Protein AF-A0A4P8EJ09-F1 (afdb_monomer_lite)

Foldseek 3Di:
DDDDDDDDPPVVVVVVVVVVVVVVVVVVVVVPPPDDDDDDDDDDDDQDPVNVVVVVVLVCVPVVVVVVVVVLVVCCVVPVVVNVVVVVVVVPDDPVVVVVVCVVVCVVVVVSVVVVVVVPPDDDPDPPPPPDDDDDPDDDD

Radius of gyration: 28.24 Å; chains: 1; bounding box: 53×44×102 Å

Sequence (141 aa):
MALMPNLFSGAAAASILGQAARGVSEMLNSSGRQSGGPQMAYADPGFGWFDRMVNGLNRLPRPFLAFGTLGLFVYAMVEPESFGKRMVGLNLVPDPLWWLLGAVVGFYFGAREAYYFRRARPVGAPPQDMAAPPQDFQDKG

Secondary structure (DSSP, 8-state):
-PPP-----SHHHHHHHHHHHHHHHHHHHHTTS---------------HHHHHHHHHHTTHHHHHHHHHHHHHHHHHH-HHHHHHHHHHHHTS-HHHHHHHHHHHHHHHHHHHHHHHTT-----PPPGGGS----------

InterPro domains:
  IPR021497 Holin of 3TMs, for gene-transfer release [PF11351] (55-113)

Organism: NCBI:txid2500533

Structure (mmCIF, N/CA/C/O backbone):
data_AF-A0A4P8EJ09-F1
#
_entry.id   AF-A0A4P8EJ09-F1
#
loop_
_atom_site.group_PDB
_atom_site.id
_atom_site.type_symbol
_atom_site.label_atom_id
_atom_site.label_alt_id
_atom_site.label_comp_id
_atom_site.label_asym_id
_atom_site.label_entity_id
_atom_site.label_seq_id
_atom_site.pdbx_PDB_ins_code
_atom_site.Cartn_x
_atom_site.Cartn_y
_atom_site.Cartn_z
_atom_site.occupancy
_atom_site.B_iso_or_equiv
_atom_site.auth_seq_id
_atom_site.auth_comp_id
_atom_site.auth_asym_id
_atom_site.auth_atom_id
_atom_site.pdbx_PDB_model_num
ATOM 1 N N . MET A 1 1 ? 34.406 16.296 33.348 1.00 40.09 1 MET A N 1
ATOM 2 C CA . MET A 1 1 ? 33.070 15.849 32.897 1.00 40.09 1 MET A CA 1
ATOM 3 C C . MET A 1 1 ? 32.826 16.473 31.530 1.00 40.09 1 MET A C 1
ATOM 5 O O . MET A 1 1 ? 32.432 17.627 31.453 1.00 40.09 1 MET A O 1
ATOM 9 N N . ALA A 1 2 ? 33.237 15.780 30.466 1.00 39.19 2 ALA A N 1
ATOM 10 C CA . ALA A 1 2 ? 33.195 16.296 29.100 1.00 39.19 2 ALA A CA 1
ATOM 11 C C . ALA A 1 2 ? 31.837 15.978 28.458 1.00 39.19 2 ALA A C 1
ATOM 13 O O . ALA A 1 2 ? 31.438 14.818 28.393 1.00 39.19 2 ALA A O 1
ATOM 14 N N . LEU A 1 3 ? 31.142 17.019 28.002 1.00 52.91 3 LEU A N 1
ATOM 15 C CA . LEU A 1 3 ? 29.999 16.938 27.097 1.00 52.91 3 LEU A CA 1
ATOM 16 C C . LEU A 1 3 ? 30.525 16.587 25.698 1.00 52.91 3 LEU A C 1
ATOM 18 O O . LEU A 1 3 ? 31.331 17.334 25.149 1.00 52.91 3 LEU A O 1
ATOM 22 N N . MET A 1 4 ? 30.091 15.463 25.127 1.00 51.31 4 MET A N 1
ATOM 23 C CA . MET A 1 4 ? 30.341 15.136 23.720 1.00 51.31 4 MET A CA 1
ATOM 24 C C . MET A 1 4 ? 29.231 15.731 22.841 1.00 51.31 4 MET A C 1
ATOM 26 O O . MET A 1 4 ? 28.072 15.352 23.014 1.00 51.31 4 MET A O 1
ATOM 30 N N . PRO A 1 5 ? 29.543 16.607 21.871 1.00 54.22 5 PRO A N 1
ATOM 31 C CA . PRO A 1 5 ? 28.627 16.944 20.796 1.00 54.22 5 PRO A CA 1
ATOM 32 C C . PRO A 1 5 ? 28.841 15.952 19.647 1.00 54.22 5 PRO A C 1
ATOM 34 O O . PRO A 1 5 ? 29.892 15.948 19.015 1.00 54.22 5 PRO A O 1
ATOM 37 N N . ASN A 1 6 ? 27.855 15.099 19.375 1.00 55.66 6 ASN A N 1
ATOM 38 C CA . ASN A 1 6 ? 27.841 14.275 18.164 1.00 55.66 6 ASN A CA 1
ATOM 39 C C . ASN A 1 6 ? 26.413 14.156 17.620 1.00 55.66 6 ASN A C 1
ATOM 41 O O . ASN A 1 6 ? 25.795 13.098 17.604 1.00 55.66 6 ASN A O 1
ATOM 45 N N . LEU A 1 7 ? 25.872 15.295 17.203 1.00 56.97 7 LEU A N 1
ATOM 46 C C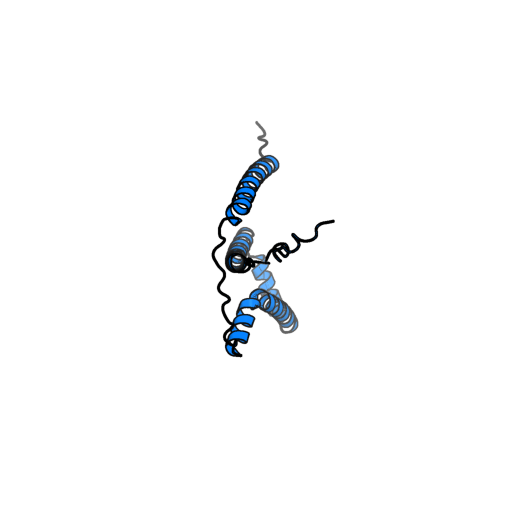A . LEU A 1 7 ? 24.640 15.423 16.433 1.00 56.97 7 LEU A CA 1
ATOM 47 C C . LEU A 1 7 ? 24.911 16.537 15.420 1.00 56.97 7 LEU A C 1
ATOM 49 O O . LEU A 1 7 ? 25.476 17.552 15.804 1.00 56.97 7 LEU A O 1
ATOM 53 N N . PHE A 1 8 ? 24.513 16.351 14.160 1.00 52.47 8 PHE A N 1
ATOM 54 C CA . PHE A 1 8 ? 24.791 17.213 12.992 1.00 52.47 8 PHE A CA 1
ATOM 55 C C . PHE A 1 8 ? 26.036 16.873 12.156 1.00 52.47 8 PHE A C 1
ATOM 57 O O . PHE A 1 8 ? 26.870 17.719 11.859 1.00 52.47 8 PHE A O 1
ATOM 64 N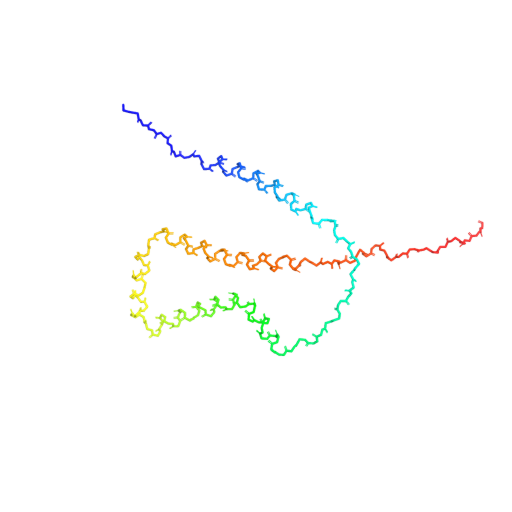 N . SER A 1 9 ? 26.076 15.649 11.626 1.00 56.50 9 SER A N 1
ATOM 65 C CA . SER A 1 9 ? 26.778 15.352 10.364 1.00 56.50 9 SER A CA 1
ATOM 66 C C . SER A 1 9 ? 25.816 14.737 9.332 1.00 56.50 9 SER A C 1
ATOM 68 O O . SER A 1 9 ? 26.099 13.736 8.689 1.00 56.50 9 SER A O 1
ATOM 70 N N . GLY A 1 10 ? 24.609 15.300 9.207 1.00 53.62 10 GLY A N 1
ATOM 71 C CA . GLY A 1 10 ? 23.635 14.895 8.179 1.00 53.62 10 GLY A CA 1
ATOM 72 C C . GLY A 1 10 ? 23.845 15.612 6.840 1.00 53.62 10 GLY A C 1
ATOM 73 O O . GLY A 1 10 ? 23.659 15.029 5.776 1.00 53.62 10 GLY A O 1
ATOM 74 N N . ALA A 1 11 ? 24.295 16.870 6.879 1.00 55.75 11 ALA A N 1
ATOM 75 C CA . ALA A 1 11 ? 24.429 17.708 5.686 1.00 55.75 11 ALA A CA 1
ATOM 76 C C . ALA A 1 11 ? 25.653 17.349 4.820 1.00 55.75 11 ALA A C 1
ATOM 78 O O . ALA A 1 11 ? 25.564 17.369 3.595 1.00 55.75 11 ALA A O 1
ATOM 79 N N . ALA A 1 12 ? 26.775 16.968 5.442 1.00 59.25 12 ALA A N 1
ATOM 80 C CA . ALA A 1 12 ? 27.982 16.550 4.724 1.00 59.25 12 ALA A CA 1
ATOM 81 C C . ALA A 1 12 ? 27.823 15.160 4.081 1.00 59.25 12 ALA A C 1
ATOM 83 O O . ALA A 1 12 ? 28.243 14.945 2.949 1.00 59.25 12 ALA A O 1
ATOM 84 N N . ALA A 1 13 ? 27.146 14.226 4.758 1.00 56.69 13 ALA A N 1
ATOM 85 C CA . ALA A 1 13 ? 26.838 12.914 4.190 1.00 56.69 13 ALA A CA 1
ATOM 86 C C . ALA A 1 13 ? 25.900 13.022 2.970 1.00 56.69 13 ALA A C 1
ATOM 88 O O . ALA A 1 13 ? 26.093 12.329 1.970 1.00 56.69 13 ALA A O 1
ATOM 89 N N . ALA A 1 14 ? 24.926 13.939 3.016 1.00 58.25 14 ALA A N 1
ATOM 90 C CA . ALA A 1 14 ? 24.003 14.192 1.912 1.00 58.25 14 ALA A CA 1
ATOM 91 C C . ALA A 1 14 ? 24.689 14.802 0.674 1.00 58.25 14 ALA A C 1
ATOM 93 O O . ALA A 1 14 ? 24.354 14.432 -0.453 1.00 58.25 14 ALA A O 1
ATOM 94 N N . SER A 1 15 ? 25.666 15.701 0.851 1.00 69.12 15 SER A N 1
ATOM 95 C CA . SER A 1 15 ? 26.386 16.308 -0.278 1.00 69.12 15 SER A CA 1
ATOM 96 C C . SER A 1 15 ? 27.352 15.331 -0.957 1.00 69.12 15 SER A C 1
ATOM 98 O O . SER A 1 15 ? 27.412 15.302 -2.188 1.00 69.12 15 SER A O 1
ATOM 100 N N . ILE A 1 16 ? 28.031 14.476 -0.182 1.00 71.00 16 ILE A N 1
ATOM 101 C CA . ILE A 1 16 ? 28.936 13.434 -0.698 1.00 71.00 16 ILE A CA 1
ATOM 102 C C . ILE A 1 16 ? 28.149 12.383 -1.496 1.00 71.00 16 ILE A C 1
ATOM 104 O O . ILE A 1 16 ? 28.543 12.007 -2.602 1.00 71.00 16 ILE A O 1
ATOM 108 N N . LEU A 1 17 ? 26.985 11.964 -0.989 1.00 68.06 17 LEU A N 1
ATOM 109 C CA . LEU A 1 17 ? 26.093 11.045 -1.699 1.00 68.06 17 LEU A CA 1
ATOM 110 C C . LEU A 1 17 ? 25.503 11.684 -2.970 1.00 68.06 17 LEU A C 1
ATOM 112 O O . LEU A 1 17 ? 25.405 11.030 -4.008 1.00 68.06 17 LEU A O 1
ATOM 116 N N . GLY A 1 18 ? 25.160 12.975 -2.916 1.00 73.06 18 GLY A N 1
ATOM 117 C CA . GLY A 1 18 ? 24.636 13.727 -4.058 1.00 73.06 18 GLY A CA 1
ATOM 118 C C . GLY A 1 18 ? 25.640 13.886 -5.205 1.00 73.06 18 GLY A C 1
ATOM 119 O O . GLY A 1 18 ? 25.252 13.808 -6.372 1.00 73.06 18 GLY A O 1
ATOM 120 N N . GLN A 1 19 ? 26.931 14.064 -4.903 1.00 76.88 19 GLN A N 1
ATOM 121 C CA . GLN A 1 19 ? 27.986 14.127 -5.923 1.00 76.88 19 GLN A CA 1
ATOM 122 C C . GLN A 1 19 ? 28.240 12.763 -6.573 1.00 76.88 19 GLN A C 1
ATOM 124 O O . GLN A 1 19 ? 28.334 12.683 -7.799 1.00 76.88 19 GLN A O 1
ATOM 129 N N . ALA A 1 20 ? 28.263 11.686 -5.783 1.00 74.31 20 ALA A N 1
ATOM 130 C CA . ALA A 1 20 ? 28.382 10.329 -6.313 1.00 74.31 20 ALA A CA 1
ATOM 131 C C . ALA A 1 20 ? 27.184 9.959 -7.212 1.00 74.31 20 ALA A C 1
ATOM 133 O O . ALA A 1 20 ? 27.362 9.394 -8.292 1.00 74.31 20 ALA A O 1
ATOM 134 N N . ALA A 1 21 ? 25.967 10.346 -6.815 1.00 72.62 21 ALA A N 1
ATOM 135 C CA . ALA A 1 21 ? 24.756 10.111 -7.597 1.00 72.62 21 ALA A CA 1
ATOM 136 C C . ALA A 1 21 ? 24.772 10.829 -8.961 1.00 72.62 21 ALA A C 1
ATOM 138 O O . ALA A 1 21 ? 24.320 10.250 -9.951 1.00 72.62 21 ALA A O 1
ATOM 139 N N . ARG A 1 22 ? 25.331 12.049 -9.050 1.00 76.38 22 ARG A N 1
ATOM 140 C CA . ARG A 1 22 ? 25.469 12.765 -10.333 1.00 76.38 22 ARG A CA 1
ATOM 141 C C . ARG A 1 22 ? 26.405 12.047 -11.300 1.00 76.38 22 ARG A C 1
ATOM 143 O O . ARG A 1 22 ? 26.014 11.837 -12.444 1.00 76.38 22 ARG A O 1
ATOM 150 N N . GLY A 1 23 ? 27.566 11.583 -10.838 1.00 76.75 23 GLY A N 1
ATOM 151 C CA . GLY A 1 23 ? 28.507 10.841 -11.689 1.00 76.75 23 GLY A CA 1
ATOM 152 C C . GLY A 1 23 ? 27.904 9.549 -12.256 1.00 76.75 23 GLY A C 1
ATOM 153 O O . GLY A 1 23 ? 28.047 9.253 -13.441 1.00 76.75 23 GLY A O 1
ATOM 154 N N . VAL A 1 24 ? 27.134 8.819 -11.443 1.00 74.31 24 VAL A N 1
ATOM 155 C CA . VAL A 1 24 ? 26.393 7.629 -11.899 1.00 74.31 24 VAL A CA 1
ATOM 156 C C . VAL A 1 24 ? 25.280 8.011 -12.884 1.00 74.31 24 VAL A C 1
ATOM 158 O O . VAL A 1 24 ? 25.093 7.332 -13.894 1.00 74.31 24 VAL A O 1
ATOM 161 N N . SER A 1 25 ? 24.572 9.121 -12.648 1.00 73.25 25 SER A N 1
ATOM 162 C CA . SER A 1 25 ? 23.525 9.608 -13.558 1.00 73.25 25 SER A CA 1
ATOM 163 C C . SER A 1 25 ? 24.069 10.028 -14.931 1.00 73.25 25 SER A C 1
ATOM 165 O O . SER A 1 25 ? 23.451 9.734 -15.954 1.00 73.2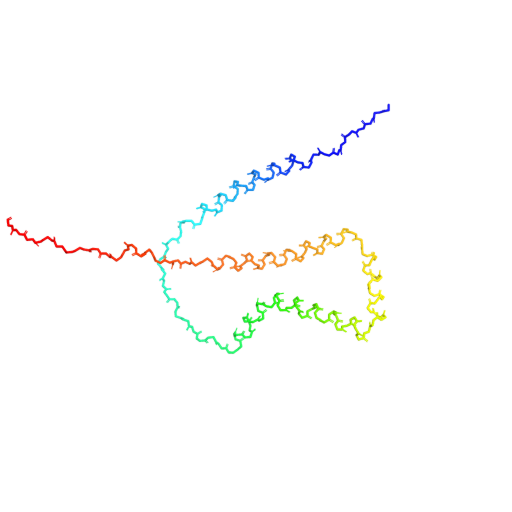5 25 SER A O 1
ATOM 167 N N . GLU A 1 26 ? 25.259 10.630 -14.972 1.00 74.25 26 GLU A N 1
ATOM 168 C CA . GLU A 1 26 ? 25.944 11.011 -16.209 1.00 74.25 26 GLU A CA 1
ATOM 169 C C . GLU A 1 26 ? 26.415 9.776 -16.987 1.00 74.25 26 GLU A C 1
ATOM 171 O O . GLU A 1 26 ? 26.267 9.722 -18.210 1.00 74.25 26 GLU A O 1
ATOM 176 N N . MET A 1 27 ? 26.884 8.739 -16.282 1.00 67.69 27 MET A N 1
ATOM 177 C CA . MET A 1 27 ? 27.294 7.464 -16.876 1.00 67.69 27 MET A CA 1
ATOM 178 C C . MET A 1 27 ? 26.111 6.670 -17.454 1.00 67.69 27 MET A C 1
ATOM 180 O O . MET A 1 27 ? 26.220 6.077 -18.529 1.00 67.69 27 MET A O 1
ATOM 184 N N . LEU A 1 28 ? 24.954 6.678 -16.783 1.00 71.44 28 LEU A N 1
ATOM 185 C CA . LEU A 1 28 ? 23.725 6.059 -17.299 1.00 71.44 28 LEU A CA 1
ATOM 186 C C . LEU A 1 28 ? 23.161 6.806 -18.515 1.00 71.44 28 LEU A C 1
ATOM 188 O O . LEU A 1 28 ? 22.639 6.174 -19.435 1.00 71.44 28 LEU A O 1
ATOM 192 N N . ASN A 1 29 ? 23.292 8.133 -18.548 1.00 69.62 29 ASN A N 1
ATOM 193 C CA . ASN A 1 29 ? 22.844 8.951 -19.674 1.00 69.62 29 ASN A CA 1
ATOM 194 C C . ASN A 1 29 ? 23.759 8.801 -20.906 1.00 69.62 29 ASN A C 1
ATOM 196 O O . ASN A 1 29 ? 23.280 8.759 -22.042 1.00 69.62 29 ASN A O 1
ATOM 200 N N . SER A 1 30 ? 25.072 8.660 -20.700 1.00 61.19 30 SER A N 1
ATOM 201 C CA . SER A 1 30 ? 26.039 8.443 -21.784 1.00 61.19 30 SER A CA 1
ATOM 202 C C . SER A 1 30 ? 25.972 7.026 -22.366 1.00 61.19 30 SER A C 1
ATOM 204 O O . SER A 1 30 ? 26.061 6.854 -23.583 1.00 61.19 30 SER A O 1
ATOM 206 N N . SER A 1 31 ? 25.699 6.017 -21.534 1.00 60.72 31 SER A N 1
ATOM 207 C CA . SER A 1 31 ? 25.623 4.604 -21.947 1.00 60.72 31 SER A CA 1
ATOM 208 C C . SER A 1 31 ? 24.425 4.276 -22.851 1.00 60.72 31 SER A C 1
ATOM 210 O O . SER A 1 31 ? 24.346 3.199 -23.434 1.00 60.72 31 SER A O 1
ATOM 212 N N . GLY A 1 32 ? 23.472 5.198 -22.998 1.00 57.03 32 GLY A N 1
ATOM 213 C CA . GLY A 1 32 ? 22.262 4.990 -23.784 1.00 57.03 32 GLY A CA 1
ATOM 214 C C . GLY A 1 32 ? 22.363 5.311 -25.279 1.00 57.03 32 GLY A C 1
ATOM 215 O O . GLY A 1 32 ? 21.320 5.277 -25.927 1.00 57.03 32 GLY A O 1
ATOM 216 N N . ARG A 1 33 ? 23.528 5.695 -25.819 1.00 55.78 33 ARG A N 1
ATOM 217 C CA . ARG A 1 33 ? 23.645 6.279 -27.176 1.00 55.78 33 ARG A CA 1
ATOM 218 C C . ARG A 1 33 ? 24.253 5.378 -28.264 1.00 55.78 33 ARG A C 1
ATOM 220 O O . ARG A 1 33 ? 24.358 5.836 -29.394 1.00 55.78 33 ARG A O 1
ATOM 227 N N . GLN A 1 34 ? 24.621 4.125 -27.979 1.00 57.75 34 GLN A N 1
ATOM 228 C CA . GLN A 1 34 ? 25.449 3.310 -28.895 1.00 57.75 34 GLN A CA 1
ATOM 229 C C . GLN A 1 34 ? 24.803 2.052 -29.508 1.00 57.75 34 GLN A C 1
ATOM 231 O O . GLN A 1 34 ? 25.508 1.205 -30.044 1.00 57.75 34 GLN A O 1
ATOM 236 N N . SER A 1 35 ? 23.478 1.915 -29.502 1.00 54.12 35 SER A N 1
ATOM 237 C CA . SER A 1 35 ? 22.797 0.725 -30.041 1.00 54.12 35 SER A CA 1
ATOM 238 C C . SER A 1 35 ? 21.812 1.073 -31.162 1.00 54.12 35 SER A C 1
ATOM 240 O O . SER A 1 35 ? 20.599 1.069 -30.975 1.00 54.12 35 SER A O 1
ATOM 242 N N . GLY A 1 36 ? 22.346 1.383 -32.347 1.00 52.91 36 GLY A N 1
ATOM 243 C CA . GLY A 1 36 ? 21.579 1.548 -33.587 1.00 52.91 36 GLY A CA 1
ATOM 244 C C . GLY A 1 36 ? 21.729 0.331 -34.502 1.00 52.91 36 GLY A C 1
ATOM 245 O O . GLY A 1 36 ? 22.578 0.335 -35.384 1.00 52.91 36 GLY A O 1
ATOM 246 N N . GLY A 1 37 ? 20.929 -0.713 -34.275 1.00 58.88 37 GLY A N 1
ATOM 247 C CA . GLY A 1 37 ? 20.752 -1.834 -35.208 1.00 58.88 37 GLY A CA 1
ATOM 248 C C . GLY A 1 37 ? 19.436 -1.699 -35.994 1.00 58.88 37 GLY A C 1
ATOM 249 O O . GLY A 1 37 ? 18.510 -1.053 -35.498 1.00 58.88 37 GLY A O 1
ATOM 250 N N . PRO A 1 38 ? 19.331 -2.270 -37.210 1.00 51.44 38 PRO A N 1
ATOM 251 C CA . PRO A 1 38 ? 18.174 -2.104 -38.089 1.00 51.44 38 PRO A CA 1
ATOM 252 C C . PRO A 1 38 ? 16.882 -2.634 -37.452 1.00 51.44 38 PRO A C 1
ATOM 254 O O . PRO A 1 38 ? 16.798 -3.782 -37.019 1.00 51.44 38 PRO A O 1
ATOM 257 N N . GLN A 1 39 ? 15.867 -1.773 -37.410 1.00 57.09 39 GLN A N 1
ATOM 258 C CA . GLN A 1 39 ? 14.560 -2.055 -36.826 1.00 57.09 39 GLN A CA 1
ATOM 259 C C . GLN A 1 39 ? 13.674 -2.752 -37.863 1.00 57.09 39 GLN A C 1
ATOM 261 O O . GLN A 1 39 ? 13.104 -2.104 -38.739 1.00 57.09 39 GLN A O 1
ATOM 266 N N . MET A 1 40 ? 13.563 -4.077 -37.781 1.00 54.34 40 MET A N 1
ATOM 267 C CA . MET A 1 40 ? 12.520 -4.811 -38.498 1.00 54.34 40 MET A CA 1
ATOM 268 C C . MET A 1 40 ? 11.190 -4.596 -37.772 1.00 54.34 40 MET A C 1
ATOM 270 O O . MET A 1 40 ? 11.053 -4.937 -36.598 1.00 54.34 40 MET A O 1
ATOM 274 N N . ALA A 1 41 ? 10.226 -3.998 -38.469 1.00 54.09 41 ALA A N 1
ATOM 275 C CA . ALA A 1 41 ? 8.875 -3.784 -37.973 1.00 54.09 41 ALA A CA 1
ATOM 276 C C . ALA A 1 41 ? 8.212 -5.136 -37.671 1.00 54.09 41 ALA A C 1
ATOM 278 O O . ALA A 1 41 ? 7.937 -5.923 -38.578 1.00 54.09 41 ALA A O 1
ATOM 279 N N . TYR A 1 42 ? 7.982 -5.416 -36.389 1.00 54.22 42 TYR A N 1
ATOM 280 C CA . TYR A 1 42 ? 7.242 -6.595 -35.956 1.00 54.22 42 TYR A CA 1
ATOM 281 C C . TYR A 1 42 ? 5.749 -6.315 -36.150 1.00 54.22 42 TYR A C 1
ATOM 283 O O . TYR A 1 42 ? 5.198 -5.410 -35.526 1.00 54.22 42 TYR A O 1
ATOM 291 N N . ALA A 1 43 ? 5.116 -7.049 -37.063 1.00 53.00 43 ALA A N 1
ATOM 292 C CA . ALA A 1 43 ? 3.678 -6.993 -37.279 1.00 53.00 43 ALA A CA 1
ATOM 293 C C . ALA A 1 43 ? 2.947 -7.520 -36.033 1.00 53.00 43 ALA A C 1
ATOM 295 O O . ALA A 1 43 ? 3.265 -8.598 -35.533 1.00 53.00 43 ALA A O 1
ATOM 296 N N . ASP A 1 44 ? 1.989 -6.742 -35.537 1.00 52.38 44 ASP A N 1
ATOM 297 C CA . ASP A 1 44 ? 1.208 -7.012 -34.328 1.00 52.38 44 ASP A CA 1
ATOM 298 C C . ASP A 1 44 ? 0.253 -8.213 -34.554 1.00 52.38 44 ASP A C 1
ATOM 300 O O . ASP A 1 44 ? -0.661 -8.111 -35.381 1.00 52.38 44 ASP A O 1
ATOM 304 N N . PRO A 1 45 ? 0.422 -9.369 -33.878 1.00 51.06 45 PRO A N 1
ATOM 305 C CA . PRO A 1 45 ? -0.553 -10.451 -33.921 1.00 51.06 45 PRO A CA 1
ATOM 306 C C . PRO A 1 45 ? -1.719 -10.102 -32.988 1.00 51.06 45 PRO A C 1
ATOM 308 O O . PRO A 1 45 ? -1.520 -9.816 -31.812 1.00 51.06 45 PRO A O 1
ATOM 311 N N . GLY A 1 46 ? -2.947 -10.111 -33.512 1.00 58.16 46 GLY A N 1
ATOM 312 C CA . GLY A 1 46 ? -4.152 -9.645 -32.816 1.00 58.16 46 GLY A CA 1
ATOM 313 C C . GLY A 1 46 ? -4.283 -10.113 -31.358 1.00 58.16 46 GLY A C 1
ATOM 314 O O . GLY A 1 46 ? -4.548 -11.282 -31.083 1.00 58.16 46 GLY A O 1
ATOM 315 N N . PHE A 1 47 ? -4.159 -9.166 -30.424 1.00 58.97 47 PHE A N 1
ATOM 316 C CA . PHE A 1 47 ? -4.333 -9.370 -28.984 1.00 58.97 47 PHE A CA 1
ATOM 317 C C . PHE A 1 47 ? -5.765 -9.854 -28.654 1.00 58.97 47 PHE A C 1
ATOM 319 O O . PHE A 1 47 ? -6.749 -9.114 -28.768 1.00 58.97 47 PHE A O 1
ATOM 326 N N . GLY A 1 48 ? -5.896 -11.109 -28.210 1.00 78.50 48 GLY A N 1
ATOM 327 C CA . GLY A 1 48 ? -7.163 -11.715 -27.778 1.00 78.50 48 GLY A CA 1
ATOM 328 C C . GLY A 1 48 ? -7.788 -11.049 -26.537 1.00 78.50 48 GLY A C 1
ATOM 329 O O . GLY A 1 48 ? -7.179 -10.224 -25.858 1.00 78.50 48 GLY A O 1
ATOM 330 N N . TRP A 1 49 ? -9.038 -11.397 -26.201 1.00 80.06 49 TRP A N 1
ATOM 331 C CA . TRP A 1 49 ? -9.722 -10.892 -24.990 1.00 80.06 49 TRP A CA 1
ATOM 332 C C . TRP A 1 49 ? -9.006 -11.309 -23.693 1.00 80.06 49 TRP A C 1
ATOM 334 O O . TRP A 1 49 ? -8.923 -10.524 -22.750 1.00 80.06 49 TRP A O 1
ATOM 344 N N . PHE A 1 50 ? -8.426 -12.512 -23.682 1.00 75.62 50 PHE A N 1
ATOM 345 C CA . PHE A 1 50 ? -7.606 -13.019 -22.585 1.00 75.62 50 PHE A CA 1
ATOM 346 C C . PHE A 1 50 ? -6.333 -12.187 -22.404 1.00 75.62 50 PHE A C 1
ATOM 348 O O . PHE A 1 50 ? -5.993 -11.801 -21.291 1.00 75.62 50 PHE A O 1
ATOM 355 N N . ASP A 1 51 ? -5.680 -11.819 -23.504 1.00 75.62 51 ASP A N 1
ATOM 356 C CA . ASP A 1 51 ? -4.462 -11.013 -23.477 1.00 75.62 51 ASP A CA 1
ATOM 357 C C . ASP A 1 51 ? -4.741 -9.574 -23.005 1.00 75.62 51 ASP A C 1
ATOM 359 O O . ASP A 1 51 ? -3.971 -8.978 -22.256 1.00 75.62 51 ASP A O 1
ATOM 363 N N . ARG A 1 52 ? -5.925 -9.033 -23.328 1.00 73.94 52 ARG A N 1
ATOM 364 C CA . ARG A 1 52 ? -6.419 -7.766 -22.759 1.00 73.94 52 ARG A CA 1
ATOM 365 C C . ARG A 1 52 ? -6.719 -7.863 -21.263 1.00 73.94 52 ARG A C 1
ATOM 367 O O . ARG A 1 52 ? -6.417 -6.919 -20.535 1.00 73.94 52 ARG A O 1
ATOM 374 N N . MET A 1 53 ? -7.251 -8.989 -20.790 1.00 77.88 53 MET A N 1
ATOM 375 C CA . MET A 1 53 ? -7.450 -9.240 -19.360 1.00 77.88 53 MET A CA 1
ATOM 376 C C . MET A 1 53 ? -6.110 -9.346 -18.623 1.00 77.88 53 MET A C 1
ATOM 378 O O . MET A 1 53 ? -5.945 -8.703 -17.593 1.00 77.88 53 MET A O 1
ATOM 382 N N . VAL A 1 54 ? -5.135 -10.081 -19.165 1.00 72.62 54 VAL A N 1
ATOM 383 C CA . VAL A 1 54 ? -3.781 -10.217 -18.600 1.00 72.62 54 VAL A CA 1
ATOM 384 C C . VAL A 1 54 ? -3.025 -8.884 -18.634 1.00 72.62 54 VAL A C 1
ATOM 386 O O . VAL A 1 54 ? -2.381 -8.519 -17.650 1.00 72.62 54 VAL A O 1
ATOM 389 N N . ASN A 1 55 ? -3.156 -8.095 -19.704 1.00 72.56 55 ASN A N 1
ATOM 390 C CA . ASN A 1 55 ? -2.620 -6.732 -19.759 1.00 72.56 55 ASN A CA 1
ATOM 391 C C . ASN A 1 55 ? -3.304 -5.791 -18.759 1.00 72.56 55 ASN A C 1
ATOM 393 O O . ASN A 1 55 ? -2.631 -4.965 -18.140 1.00 72.56 55 ASN A O 1
ATOM 397 N N . GLY A 1 56 ? -4.616 -5.930 -18.554 1.00 70.81 56 GLY A N 1
ATOM 398 C CA . GLY A 1 56 ? -5.348 -5.248 -17.488 1.00 70.81 56 GLY A CA 1
ATOM 399 C C . GLY A 1 56 ? -4.825 -5.651 -16.110 1.00 70.81 56 GLY A C 1
ATOM 400 O O . GLY A 1 56 ? -4.506 -4.775 -15.307 1.00 70.81 56 GLY A O 1
ATOM 401 N N . LEU A 1 57 ? -4.624 -6.959 -15.897 1.00 70.38 57 LEU A N 1
ATOM 402 C CA . LEU A 1 57 ? -4.066 -7.565 -14.687 1.00 70.38 57 LEU A CA 1
ATOM 403 C C . LEU A 1 57 ? -2.660 -7.017 -14.377 1.00 70.38 57 LEU A C 1
ATOM 405 O O . LEU A 1 57 ? -2.325 -6.678 -13.243 1.00 70.38 57 LEU A O 1
ATOM 409 N N . ASN A 1 58 ? -1.837 -6.844 -15.409 1.00 68.50 58 ASN A N 1
ATOM 410 C CA . ASN A 1 58 ? -0.493 -6.286 -15.289 1.00 68.50 58 ASN A CA 1
ATOM 411 C C . ASN A 1 58 ? -0.465 -4.779 -15.015 1.00 68.50 58 ASN A C 1
ATOM 413 O O . ASN A 1 58 ? 0.529 -4.284 -14.481 1.00 68.50 58 ASN A O 1
ATOM 417 N N . ARG A 1 59 ? -1.550 -4.058 -15.310 1.00 71.44 59 ARG A N 1
ATOM 418 C CA . ARG A 1 59 ? -1.744 -2.650 -14.932 1.00 71.44 59 ARG A CA 1
ATOM 419 C C . ARG A 1 59 ? -2.445 -2.487 -13.584 1.00 71.44 59 ARG A C 1
ATOM 421 O O . ARG A 1 59 ? -2.611 -1.353 -13.140 1.00 71.44 59 ARG A O 1
ATOM 428 N N . LEU A 1 60 ? -2.787 -3.590 -12.906 1.00 62.66 60 LEU A N 1
ATOM 429 C CA . LEU A 1 60 ? -3.491 -3.583 -11.624 1.00 62.66 60 LEU A CA 1
ATOM 430 C C . LEU A 1 60 ? -2.771 -2.989 -10.416 1.00 62.66 60 LEU A C 1
ATOM 432 O O . LEU A 1 60 ? -3.508 -2.727 -9.473 1.00 62.66 60 LEU A O 1
ATOM 436 N N . PRO A 1 61 ? -1.447 -2.722 -10.356 1.00 71.56 61 PRO A N 1
ATOM 437 C CA . PRO A 1 61 ? -0.891 -2.059 -9.174 1.00 71.56 61 PRO A CA 1
ATOM 438 C C . PRO A 1 61 ? -1.696 -0.821 -8.763 1.00 71.56 61 PRO A C 1
ATOM 440 O O . PRO A 1 61 ? -1.998 -0.631 -7.591 1.00 71.56 61 PRO A O 1
ATOM 443 N N . ARG A 1 62 ? -2.157 -0.041 -9.746 1.00 69.12 62 ARG A N 1
ATOM 444 C CA . ARG A 1 62 ? -3.023 1.122 -9.521 1.00 69.12 62 ARG A CA 1
ATOM 445 C C . ARG A 1 62 ? -4.468 0.739 -9.131 1.00 69.12 62 ARG A C 1
ATOM 447 O O . ARG A 1 62 ? -4.911 1.166 -8.068 1.00 69.12 62 ARG A O 1
ATOM 454 N N . PRO A 1 63 ? -5.204 -0.066 -9.921 1.00 77.69 63 PRO A N 1
ATOM 455 C CA . PRO A 1 63 ? -6.529 -0.575 -9.564 1.00 77.69 63 PRO A CA 1
ATOM 456 C C . PRO A 1 63 ? -6.612 -1.264 -8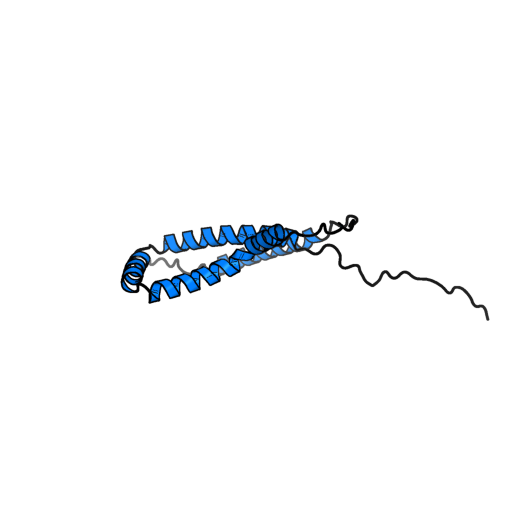.199 1.00 77.69 63 PRO A C 1
ATOM 458 O O . PRO A 1 63 ? -7.553 -1.022 -7.459 1.00 77.69 63 PRO A O 1
ATOM 461 N N . PHE A 1 64 ? -5.643 -2.104 -7.842 1.00 82.50 64 PHE A N 1
ATOM 462 C CA . PHE A 1 64 ? -5.668 -2.897 -6.614 1.00 82.50 64 PHE A CA 1
ATOM 463 C C . PHE A 1 64 ? -5.537 -2.016 -5.371 1.00 82.50 64 PHE A C 1
ATOM 465 O O . PHE A 1 64 ? -6.218 -2.257 -4.380 1.00 82.50 64 PHE A O 1
ATOM 472 N N . LEU A 1 65 ? -4.731 -0.951 -5.441 1.00 83.56 65 LEU A N 1
ATOM 473 C CA . LEU A 1 65 ? -4.680 0.056 -4.382 1.00 83.56 65 LEU A CA 1
ATOM 474 C C . LEU A 1 65 ? -6.018 0.787 -4.240 1.00 83.56 65 LEU A C 1
ATOM 476 O O . LEU A 1 65 ? -6.494 0.952 -3.123 1.00 83.56 65 LEU A O 1
ATOM 480 N N . ALA A 1 66 ? -6.647 1.171 -5.355 1.00 85.56 66 ALA A N 1
ATOM 481 C CA . ALA A 1 66 ? -7.941 1.855 -5.336 1.00 85.56 66 ALA A CA 1
ATOM 482 C C . ALA A 1 66 ? -9.077 0.965 -4.795 1.00 85.56 66 ALA A C 1
ATOM 484 O O . ALA A 1 66 ? -9.884 1.412 -3.984 1.00 85.56 66 ALA A O 1
ATOM 485 N N . PHE A 1 67 ? -9.138 -0.306 -5.198 1.00 89.56 67 PHE A N 1
ATOM 486 C CA . PHE A 1 67 ? -10.113 -1.253 -4.651 1.00 89.56 67 PHE A CA 1
ATOM 487 C C . PHE A 1 67 ? -9.803 -1.627 -3.200 1.00 89.56 67 PHE A C 1
ATOM 489 O O . PHE A 1 67 ? -10.726 -1.785 -2.407 1.00 89.56 67 PHE A O 1
ATOM 496 N N . GLY A 1 68 ? -8.524 -1.725 -2.831 1.00 89.12 68 GLY A N 1
ATOM 497 C CA . GLY A 1 68 ? -8.097 -1.981 -1.459 1.00 89.12 68 GLY A CA 1
ATOM 498 C C . GLY A 1 68 ? -8.509 -0.863 -0.505 1.00 89.12 68 GLY A C 1
ATOM 499 O O . GLY A 1 68 ? -9.027 -1.146 0.573 1.00 89.12 68 GLY A O 1
ATOM 500 N N . THR A 1 69 ? -8.357 0.404 -0.907 1.00 91.00 69 THR A N 1
ATOM 501 C CA . THR A 1 69 ? -8.809 1.543 -0.096 1.00 91.00 69 THR A CA 1
ATOM 502 C C . THR A 1 69 ? -10.329 1.587 0.006 1.00 91.00 69 THR A C 1
ATOM 504 O O . THR A 1 69 ? -10.847 1.654 1.117 1.00 91.00 69 THR A O 1
ATOM 507 N N . LEU A 1 70 ? -11.056 1.471 -1.111 1.00 92.31 70 LEU A N 1
ATOM 508 C CA . LEU A 1 70 ? -12.524 1.392 -1.105 1.00 92.31 70 LEU A CA 1
ATOM 509 C C . LEU A 1 70 ? -13.037 0.252 -0.214 1.00 92.31 70 LEU A C 1
ATOM 511 O O . LEU A 1 70 ? -13.928 0.468 0.603 1.00 92.31 70 LEU A O 1
ATOM 515 N N . GLY A 1 71 ? -12.446 -0.939 -0.325 1.00 94.00 71 GLY A N 1
ATOM 516 C CA . GLY A 1 71 ? -12.787 -2.094 0.502 1.00 94.00 71 GLY A CA 1
ATOM 517 C C . GLY A 1 71 ? -12.527 -1.852 1.988 1.00 94.00 71 GLY A C 1
ATOM 518 O O . GLY A 1 71 ? -13.366 -2.209 2.810 1.00 94.00 71 GLY A O 1
ATOM 519 N N . LEU A 1 72 ? -11.420 -1.186 2.339 1.00 92.50 72 LEU A N 1
ATOM 520 C CA . LEU A 1 72 ? -11.124 -0.804 3.722 1.00 92.50 72 LEU A CA 1
ATOM 521 C C . LEU A 1 72 ? -12.187 0.155 4.285 1.00 92.50 72 LEU A C 1
ATOM 523 O O . LEU A 1 72 ? -12.628 -0.022 5.418 1.00 92.50 72 LEU A O 1
ATOM 527 N N . PHE A 1 73 ? -12.629 1.137 3.492 1.00 93.06 73 PHE A N 1
ATOM 528 C CA . PHE A 1 73 ? -13.678 2.082 3.894 1.00 93.06 73 PHE A CA 1
ATOM 529 C C . PHE A 1 73 ? -15.039 1.406 4.064 1.00 93.06 73 PHE A C 1
ATOM 531 O O . PHE A 1 73 ? -15.714 1.633 5.066 1.00 93.06 73 PHE A O 1
ATOM 538 N N . VAL A 1 74 ? -15.429 0.547 3.120 1.00 96.44 74 VAL A N 1
ATOM 539 C CA . VAL A 1 74 ? -16.664 -0.241 3.231 1.00 96.44 74 VAL A CA 1
ATOM 540 C C . VAL A 1 74 ? -16.608 -1.135 4.465 1.00 96.44 74 VAL A C 1
ATOM 542 O O . VAL A 1 74 ? -17.556 -1.171 5.242 1.00 96.44 74 VAL A O 1
ATOM 545 N N . TYR A 1 75 ? -15.483 -1.809 4.690 1.00 95.19 75 TYR A N 1
ATOM 546 C CA . TYR A 1 75 ? -15.287 -2.662 5.852 1.00 95.19 75 TYR A CA 1
ATOM 547 C C . TYR A 1 75 ? -15.412 -1.888 7.175 1.00 95.19 75 TYR A C 1
ATOM 549 O O . TYR A 1 75 ? -16.119 -2.329 8.081 1.00 95.19 75 TYR A O 1
ATOM 557 N N . ALA A 1 76 ? -14.811 -0.699 7.257 1.00 92.31 76 ALA A N 1
ATOM 558 C CA . ALA A 1 76 ? -14.935 0.180 8.416 1.00 92.31 76 ALA A CA 1
ATOM 559 C C . ALA A 1 76 ? -16.383 0.646 8.674 1.00 92.31 76 ALA A C 1
ATOM 561 O O . ALA A 1 76 ? -16.755 0.843 9.828 1.00 92.31 76 ALA A O 1
ATOM 562 N N . MET A 1 77 ? -17.203 0.808 7.627 1.00 96.06 77 MET A N 1
ATOM 563 C CA . MET A 1 77 ? -18.618 1.181 7.759 1.00 96.06 77 MET A CA 1
ATOM 564 C C . MET A 1 77 ? -19.530 0.004 8.116 1.00 96.06 77 MET A C 1
ATOM 566 O O . MET A 1 77 ? -20.474 0.180 8.881 1.00 96.06 77 MET A O 1
ATOM 570 N N . VAL A 1 78 ? -19.274 -1.182 7.558 1.00 96.81 78 VAL A N 1
ATOM 571 C CA . VAL A 1 78 ? -20.103 -2.374 7.790 1.00 96.81 78 VAL A CA 1
ATOM 572 C C . VAL A 1 78 ? -19.865 -2.951 9.186 1.00 96.81 78 VAL A C 1
ATOM 574 O O . VAL A 1 78 ? -20.821 -3.358 9.841 1.00 96.81 78 VAL A O 1
ATOM 577 N N . GLU A 1 79 ? -18.614 -2.975 9.661 1.00 94.81 79 GLU A N 1
ATOM 578 C CA . GLU A 1 79 ? -18.264 -3.571 10.955 1.00 94.81 79 GLU A CA 1
ATOM 579 C C . GLU A 1 79 ? -17.252 -2.706 11.744 1.00 94.81 79 GLU A C 1
ATOM 581 O O . GLU A 1 79 ? -16.070 -3.047 11.880 1.00 94.81 79 GLU A O 1
ATOM 586 N N . PRO A 1 80 ? -17.699 -1.569 12.307 1.00 90.44 80 PRO A N 1
ATOM 587 C CA . PRO A 1 80 ? -16.805 -0.585 12.919 1.00 90.44 80 PRO A CA 1
ATOM 588 C C . PRO A 1 80 ? -16.086 -1.105 14.172 1.00 90.44 80 PRO A C 1
ATOM 590 O O . PRO A 1 80 ? -14.933 -0.748 14.423 1.00 90.44 80 PRO A O 1
ATOM 593 N N . GLU A 1 81 ? -16.726 -1.975 14.960 1.00 95.19 81 GLU A N 1
ATOM 594 C CA . GLU A 1 81 ? -16.140 -2.495 16.201 1.00 95.19 81 GLU A CA 1
ATOM 595 C C . GLU A 1 81 ? -14.934 -3.409 15.927 1.00 95.19 81 GLU A C 1
ATOM 597 O O . GLU A 1 81 ? -13.894 -3.311 16.586 1.00 95.19 81 GLU A O 1
ATOM 602 N N . SER A 1 82 ? -15.037 -4.285 14.924 1.00 91.69 82 SER A N 1
ATOM 603 C CA . SER A 1 82 ? -13.954 -5.203 14.574 1.00 91.69 82 SER A CA 1
ATOM 604 C C . SER A 1 82 ? -12.816 -4.483 13.836 1.00 91.69 82 SER A C 1
ATOM 606 O O . SER A 1 82 ? -11.644 -4.843 14.009 1.00 91.69 82 SER A O 1
ATOM 608 N N . PHE A 1 83 ? -13.125 -3.422 13.085 1.00 93.19 83 PHE A N 1
ATOM 609 C CA . PHE A 1 83 ? -12.127 -2.516 12.519 1.00 93.19 83 PHE A CA 1
ATOM 610 C C . PHE A 1 83 ? -11.345 -1.774 13.617 1.00 93.19 83 PHE A C 1
ATOM 612 O O . PHE A 1 83 ? -10.113 -1.784 13.609 1.00 93.19 83 PHE A O 1
ATOM 619 N N . GLY A 1 84 ? -12.031 -1.219 14.622 1.00 93.06 84 GLY A N 1
ATOM 620 C CA . GLY A 1 84 ? -11.401 -0.524 15.752 1.00 93.06 84 GLY A CA 1
ATOM 621 C C . GLY A 1 84 ? -10.419 -1.404 16.532 1.00 93.06 84 GLY A C 1
ATOM 622 O O . GLY A 1 84 ? -9.297 -0.984 16.816 1.00 93.06 84 GLY A O 1
ATOM 623 N N . LYS A 1 85 ? -10.778 -2.668 16.793 1.00 95.12 85 LYS A N 1
ATOM 624 C CA . LYS A 1 85 ? -9.876 -3.643 17.442 1.00 95.12 85 LYS A CA 1
ATOM 625 C C . LYS A 1 85 ? -8.585 -3.872 16.641 1.00 95.12 85 LYS A C 1
ATOM 627 O O . LYS A 1 85 ? -7.511 -3.989 17.227 1.00 95.12 85 LYS A O 1
ATOM 632 N N . ARG A 1 86 ? -8.659 -3.883 15.305 1.00 92.75 86 ARG A N 1
ATOM 633 C CA . ARG A 1 86 ? -7.478 -4.011 14.430 1.00 92.75 86 ARG A CA 1
ATOM 634 C C . ARG A 1 86 ? -6.614 -2.749 14.433 1.00 92.75 86 ARG A C 1
ATOM 636 O O . ARG A 1 86 ? -5.394 -2.870 14.403 1.00 92.75 86 ARG A O 1
ATOM 643 N N . MET A 1 87 ? -7.213 -1.563 14.555 1.00 92.50 87 MET A N 1
ATOM 644 C CA . MET A 1 87 ? -6.468 -0.303 14.703 1.00 92.50 87 MET A CA 1
ATOM 645 C C . MET A 1 87 ? -5.657 -0.254 16.005 1.00 92.50 87 MET A C 1
ATOM 647 O O . MET A 1 87 ? -4.522 0.216 15.996 1.00 92.50 87 MET A O 1
ATOM 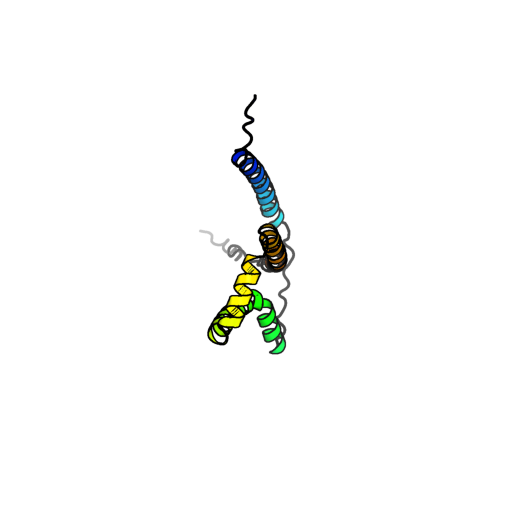651 N N . VAL A 1 88 ? -6.184 -0.809 17.104 1.00 94.25 88 VAL A N 1
ATOM 652 C CA . VAL A 1 88 ? -5.416 -0.976 18.354 1.00 94.25 88 VAL A CA 1
ATOM 653 C C . VAL A 1 88 ? -4.222 -1.906 18.137 1.00 94.25 88 VAL A C 1
ATOM 655 O O . VAL A 1 88 ? -3.119 -1.596 18.574 1.00 94.25 88 VAL A O 1
ATOM 658 N N . GLY A 1 89 ? -4.414 -3.011 17.411 1.00 89.25 89 GLY A N 1
ATOM 659 C CA . GLY A 1 89 ? -3.323 -3.916 17.038 1.00 89.25 89 GLY A CA 1
ATOM 660 C C . GLY A 1 89 ? -2.248 -3.245 16.176 1.00 89.25 89 GLY A C 1
ATOM 661 O O . GLY A 1 89 ? -1.062 -3.447 16.420 1.00 89.25 89 GLY A O 1
ATOM 662 N N . LEU A 1 90 ? -2.640 -2.399 15.216 1.00 90.44 90 LEU A N 1
ATOM 663 C CA . LEU A 1 90 ? -1.701 -1.628 14.389 1.00 90.44 90 LEU A CA 1
ATOM 664 C C . LEU A 1 90 ? -0.872 -0.634 15.211 1.00 90.44 90 LEU A C 1
ATOM 666 O O . LEU A 1 90 ? 0.302 -0.439 14.913 1.00 90.44 90 LEU A O 1
ATOM 670 N N . ASN A 1 91 ? -1.444 -0.056 16.269 1.00 92.19 91 ASN A N 1
ATOM 671 C CA . ASN A 1 91 ? -0.726 0.840 17.177 1.00 92.19 91 ASN A CA 1
ATOM 672 C C . ASN A 1 91 ? 0.360 0.125 18.006 1.00 92.19 91 ASN A C 1
ATOM 674 O O . ASN A 1 91 ? 1.267 0.769 18.520 1.00 92.19 91 ASN A O 1
ATOM 678 N N . LEU A 1 92 ? 0.280 -1.202 18.144 1.00 94.44 92 LEU A N 1
ATOM 679 C CA . LEU A 1 92 ? 1.295 -2.004 18.833 1.00 94.44 92 LEU A CA 1
ATOM 680 C C . LEU A 1 92 ? 2.471 -2.389 17.924 1.00 94.44 92 LEU A C 1
ATOM 682 O O . LEU A 1 92 ? 3.446 -2.957 18.412 1.00 94.44 92 LEU A O 1
ATOM 686 N N . VAL A 1 93 ? 2.389 -2.120 16.615 1.00 93.88 93 VAL A N 1
ATOM 687 C CA . VAL A 1 93 ? 3.460 -2.439 15.663 1.00 93.88 93 VAL A CA 1
ATOM 688 C C . VAL A 1 93 ? 4.641 -1.482 15.883 1.00 93.88 93 VAL A C 1
ATOM 690 O O . VAL A 1 93 ? 4.468 -0.277 15.704 1.00 93.88 93 VAL A O 1
ATOM 693 N N . PRO A 1 94 ? 5.848 -1.981 16.220 1.00 94.19 94 PRO A N 1
ATOM 694 C CA . PRO A 1 94 ? 7.025 -1.141 16.442 1.00 94.19 94 PRO A CA 1
ATOM 695 C C . PRO A 1 94 ? 7.469 -0.346 15.203 1.00 94.19 94 PRO A C 1
ATOM 697 O O . PRO A 1 94 ? 7.462 -0.879 14.090 1.00 94.19 94 PRO A O 1
ATOM 700 N N . ASP A 1 95 ? 7.983 0.873 15.411 1.00 92.88 95 ASP A N 1
ATOM 701 C CA . ASP A 1 95 ? 8.488 1.771 14.354 1.00 92.88 95 ASP A CA 1
ATOM 702 C C . ASP A 1 95 ? 9.444 1.100 13.341 1.00 92.88 95 ASP A C 1
ATOM 704 O O . ASP A 1 95 ? 9.288 1.321 12.138 1.00 92.88 95 ASP A O 1
ATOM 708 N N . PRO A 1 96 ? 10.404 0.235 13.741 1.00 95.25 96 PRO A N 1
ATOM 709 C CA . PRO A 1 96 ? 11.297 -0.430 12.787 1.00 95.25 96 PRO A CA 1
ATOM 710 C C . PRO A 1 96 ? 10.583 -1.361 11.797 1.00 95.25 96 PRO A C 1
ATOM 712 O O . PRO A 1 96 ? 11.032 -1.510 10.659 1.00 95.25 96 PRO A O 1
ATOM 715 N N . LEU A 1 97 ? 9.466 -1.982 12.193 1.00 93.88 97 LEU A N 1
ATOM 716 C CA . LEU A 1 97 ? 8.714 -2.871 11.303 1.00 93.88 97 LEU A CA 1
ATOM 717 C C . LEU A 1 97 ? 7.992 -2.089 10.203 1.00 93.88 97 LEU A C 1
ATOM 719 O O . LEU A 1 97 ? 7.861 -2.598 9.090 1.00 93.88 97 LEU A O 1
ATOM 723 N N . TRP A 1 98 ? 7.603 -0.839 10.469 1.00 93.69 98 TRP A N 1
ATOM 724 C CA . TRP A 1 98 ? 7.060 0.051 9.442 1.00 93.69 98 TRP A CA 1
ATOM 725 C C . TRP A 1 98 ? 8.094 0.370 8.362 1.00 93.69 98 TRP A C 1
ATOM 727 O O . TRP A 1 98 ? 7.771 0.340 7.172 1.00 93.69 98 TRP A O 1
ATOM 737 N N . TRP A 1 99 ? 9.354 0.586 8.753 1.00 93.44 99 TRP A N 1
ATOM 738 C CA . TRP A 1 99 ? 10.456 0.768 7.805 1.00 93.44 99 TRP A CA 1
ATOM 739 C C . TRP A 1 99 ? 10.715 -0.483 6.970 1.00 93.44 99 TRP A C 1
ATOM 741 O O . TRP A 1 99 ? 10.905 -0.378 5.759 1.00 93.44 99 TRP A O 1
ATOM 751 N N . LEU A 1 100 ? 10.673 -1.666 7.587 1.00 94.31 100 LEU A N 1
ATOM 752 C CA . LEU A 1 100 ? 10.829 -2.929 6.868 1.00 94.31 100 LEU A CA 1
ATOM 753 C C . LEU A 1 100 ? 9.695 -3.149 5.858 1.00 94.31 100 LEU A C 1
ATOM 755 O O . LEU A 1 100 ? 9.962 -3.486 4.706 1.00 94.31 100 LEU A O 1
ATOM 759 N N . LEU A 1 101 ? 8.442 -2.916 6.262 1.00 92.94 101 LEU A N 1
ATOM 760 C CA . LEU A 1 101 ? 7.283 -2.997 5.372 1.00 92.94 101 LEU A CA 1
ATOM 761 C C . LEU A 1 101 ? 7.446 -2.044 4.180 1.00 92.94 101 LEU A C 1
ATOM 763 O O . LEU A 1 101 ? 7.302 -2.464 3.031 1.00 92.94 101 LEU A O 1
ATOM 767 N N . GLY A 1 102 ? 7.807 -0.783 4.445 1.00 92.06 102 GLY A N 1
ATOM 768 C CA . GLY A 1 102 ? 8.073 0.216 3.412 1.00 92.06 102 GLY A CA 1
ATOM 769 C C . GLY A 1 102 ? 9.202 -0.195 2.464 1.00 92.06 102 GLY A C 1
ATOM 770 O O . GLY A 1 102 ? 9.059 -0.062 1.249 1.00 92.06 102 GLY A O 1
ATOM 771 N N . ALA A 1 103 ? 10.290 -0.762 2.991 1.00 94.06 103 ALA A N 1
ATOM 772 C CA . ALA A 1 103 ? 11.415 -1.247 2.197 1.00 94.06 103 ALA A CA 1
ATOM 773 C C . ALA A 1 103 ? 11.026 -2.425 1.288 1.00 94.06 103 ALA A C 1
ATOM 775 O O . ALA A 1 103 ? 11.366 -2.420 0.106 1.00 94.06 103 ALA A O 1
ATOM 776 N N . VAL A 1 104 ? 10.277 -3.410 1.799 1.00 92.12 104 VAL A N 1
ATOM 777 C CA . VAL A 1 104 ? 9.839 -4.584 1.021 1.00 92.12 104 VAL A CA 1
ATOM 778 C C . VAL A 1 104 ? 8.857 -4.184 -0.081 1.00 92.12 104 VAL A C 1
ATOM 780 O O . VAL A 1 104 ? 9.022 -4.589 -1.232 1.00 92.12 104 VAL A O 1
ATOM 783 N N . VAL A 1 105 ? 7.861 -3.356 0.244 1.00 89.19 105 VAL A N 1
ATOM 784 C CA . VAL A 1 105 ? 6.880 -2.855 -0.732 1.00 89.19 105 VAL A CA 1
ATOM 785 C C . VAL A 1 105 ? 7.571 -1.981 -1.781 1.00 89.19 105 VAL A C 1
ATOM 787 O O . VAL A 1 105 ? 7.369 -2.180 -2.981 1.00 89.19 105 VAL A O 1
ATOM 790 N N . GLY A 1 106 ? 8.438 -1.062 -1.347 1.00 86.69 106 GLY A N 1
ATOM 791 C CA . GLY A 1 106 ? 9.237 -0.214 -2.229 1.00 86.69 106 GLY A CA 1
ATOM 792 C C . GLY A 1 106 ? 10.138 -1.019 -3.166 1.00 86.69 106 GLY A C 1
ATOM 793 O O . GLY A 1 106 ? 10.231 -0.695 -4.346 1.00 86.69 106 GLY A O 1
ATOM 794 N N . PHE A 1 107 ? 10.737 -2.111 -2.689 1.00 87.44 107 PHE A N 1
ATOM 795 C CA . PHE A 1 107 ? 11.533 -3.013 -3.520 1.00 87.44 107 PHE A CA 1
ATOM 796 C C . PHE A 1 107 ? 10.678 -3.795 -4.530 1.00 87.44 107 PHE A C 1
ATOM 798 O O . PHE A 1 107 ? 11.029 -3.845 -5.709 1.00 87.44 107 PHE A O 1
ATOM 805 N N . TYR A 1 108 ? 9.542 -4.363 -4.105 1.00 83.31 108 TYR A N 1
ATOM 806 C CA . TYR A 1 108 ? 8.648 -5.147 -4.969 1.00 83.31 108 TYR A CA 1
ATOM 807 C C . TYR A 1 108 ? 8.134 -4.328 -6.160 1.00 83.31 108 TYR A C 1
ATOM 809 O O . TYR A 1 108 ? 8.222 -4.763 -7.311 1.00 83.31 108 TYR A O 1
ATOM 817 N N . PHE A 1 109 ? 7.639 -3.116 -5.895 1.00 78.94 109 PHE A N 1
ATOM 818 C CA . PHE A 1 109 ? 7.155 -2.227 -6.950 1.00 78.94 109 PHE A CA 1
ATOM 819 C C . PHE A 1 109 ? 8.301 -1.513 -7.680 1.00 78.94 109 PHE A C 1
ATOM 821 O O . PHE A 1 109 ? 8.265 -1.399 -8.901 1.00 78.94 109 PHE A O 1
ATOM 828 N N . GLY A 1 110 ? 9.373 -1.118 -6.987 1.00 77.81 110 GLY A N 1
ATOM 829 C CA . GLY A 1 110 ? 10.547 -0.494 -7.607 1.00 77.81 110 GLY A CA 1
ATOM 830 C C . GLY A 1 110 ? 11.238 -1.392 -8.639 1.00 77.81 110 GLY A C 1
ATOM 831 O O . GLY A 1 110 ? 11.590 -0.931 -9.725 1.00 77.81 110 GLY A O 1
ATOM 832 N N . ALA A 1 111 ? 11.374 -2.690 -8.354 1.00 76.94 111 ALA A N 1
ATOM 833 C CA . ALA A 1 111 ? 11.922 -3.664 -9.298 1.00 76.94 111 ALA A CA 1
ATOM 834 C C . ALA A 1 111 ? 10.981 -3.926 -10.491 1.00 76.94 111 ALA A C 1
ATOM 836 O O . ALA A 1 111 ? 11.447 -4.105 -11.620 1.00 76.94 111 ALA A O 1
ATOM 837 N N . ARG A 1 112 ? 9.659 -3.906 -10.261 1.00 70.31 112 ARG A N 1
ATOM 838 C CA . ARG A 1 112 ? 8.632 -4.079 -11.298 1.00 70.31 112 ARG A CA 1
ATOM 839 C C . ARG A 1 112 ? 8.633 -2.914 -12.288 1.00 70.31 112 ARG A C 1
ATOM 841 O O . ARG A 1 112 ? 8.731 -3.143 -13.492 1.00 70.31 112 ARG A O 1
ATOM 848 N N . GLU A 1 113 ? 8.599 -1.674 -11.812 1.00 67.00 113 GLU A N 1
ATOM 849 C CA . GLU A 1 113 ? 8.661 -0.492 -12.675 1.00 67.00 113 GLU A CA 1
ATOM 850 C C . GLU A 1 113 ? 10.013 -0.390 -13.396 1.00 67.00 113 GLU A C 1
ATOM 852 O O . GLU A 1 113 ? 10.037 -0.088 -14.588 1.00 67.00 113 GLU A O 1
ATOM 857 N N . ALA A 1 114 ? 11.132 -0.727 -12.742 1.00 64.56 114 ALA A N 1
ATOM 858 C CA . ALA A 1 114 ? 12.448 -0.765 -13.389 1.00 64.56 114 ALA A CA 1
ATOM 859 C C . ALA A 1 114 ? 12.507 -1.764 -14.562 1.00 64.56 114 ALA A C 1
ATOM 861 O O . ALA A 1 114 ? 13.207 -1.522 -15.548 1.00 64.56 114 ALA A O 1
ATOM 862 N N . TYR A 1 115 ? 11.755 -2.864 -14.488 1.00 62.97 115 TYR A N 1
ATOM 863 C CA . TYR A 1 115 ? 11.624 -3.828 -15.579 1.00 62.97 115 TYR A CA 1
ATOM 864 C C . TYR A 1 115 ? 10.817 -3.266 -16.765 1.00 62.97 115 TYR A C 1
ATOM 866 O O . TYR A 1 115 ? 11.214 -3.452 -17.918 1.00 62.97 115 TYR A O 1
ATOM 874 N N . TYR A 1 116 ? 9.736 -2.518 -16.509 1.00 61.97 116 TYR A N 1
ATOM 875 C CA . TYR A 1 116 ? 8.948 -1.857 -17.562 1.00 61.97 116 TYR A CA 1
ATOM 876 C C . TYR A 1 116 ? 9.661 -0.638 -18.174 1.00 61.97 116 TYR A C 1
ATOM 878 O O . TYR A 1 116 ? 9.640 -0.479 -19.394 1.00 61.97 116 TYR A O 1
ATOM 886 N N . PHE A 1 117 ? 10.357 0.180 -17.376 1.00 59.22 117 PHE A N 1
ATOM 887 C CA . PHE A 1 117 ? 11.133 1.336 -17.856 1.00 59.22 117 PHE A CA 1
ATOM 888 C C . PHE A 1 117 ? 12.239 0.937 -18.841 1.00 59.22 117 PHE A C 1
ATOM 890 O O . PHE A 1 117 ? 12.508 1.666 -19.794 1.00 59.22 117 PHE A O 1
ATOM 897 N N . ARG A 1 118 ? 12.843 -0.247 -18.671 1.00 59.94 118 ARG A N 1
ATOM 898 C CA . ARG A 1 118 ? 13.830 -0.784 -19.624 1.00 59.94 118 ARG A CA 1
ATOM 899 C C . ARG A 1 118 ? 13.215 -1.208 -20.962 1.00 59.94 118 ARG A C 1
ATOM 901 O O . ARG A 1 118 ? 13.933 -1.260 -21.952 1.00 59.94 118 ARG A O 1
ATOM 908 N N . ARG A 1 119 ? 11.908 -1.491 -21.003 1.00 59.06 119 ARG A N 1
ATOM 909 C CA . ARG A 1 119 ? 11.165 -1.887 -22.215 1.00 59.06 119 ARG A CA 1
ATOM 910 C C . ARG A 1 119 ? 10.474 -0.718 -22.920 1.00 59.06 119 ARG A C 1
ATOM 912 O O . ARG A 1 119 ? 10.217 -0.809 -24.111 1.00 59.06 119 ARG A O 1
ATOM 919 N N . ALA A 1 120 ? 10.183 0.367 -22.204 1.00 56.22 120 ALA A N 1
ATOM 920 C CA . ALA A 1 120 ? 9.429 1.513 -22.714 1.00 56.22 120 ALA A CA 1
ATOM 921 C C . ALA A 1 120 ? 10.275 2.564 -23.453 1.00 56.22 120 ALA A C 1
ATOM 923 O O . ALA A 1 120 ? 9.730 3.587 -23.860 1.00 56.22 120 ALA A O 1
ATOM 924 N N . ARG A 1 121 ? 11.589 2.356 -23.629 1.00 50.62 121 ARG A N 1
ATOM 925 C CA . ARG A 1 121 ? 12.403 3.261 -24.448 1.00 50.62 121 ARG A CA 1
ATOM 926 C C . ARG A 1 121 ? 11.951 3.115 -25.907 1.00 50.62 121 ARG A C 1
ATOM 928 O O . ARG A 1 121 ? 12.180 2.049 -26.477 1.00 50.62 121 ARG A O 1
ATOM 935 N N . PRO A 1 122 ? 11.325 4.136 -26.517 1.00 49.69 122 PRO A N 1
ATOM 936 C CA . PRO A 1 122 ? 10.940 4.066 -27.914 1.00 49.69 122 PRO A CA 1
ATOM 937 C C . PRO A 1 122 ? 12.235 4.042 -28.718 1.00 49.69 122 PRO A C 1
ATOM 939 O O . PRO A 1 122 ? 13.004 5.007 -28.704 1.00 49.69 122 PRO A O 1
ATOM 942 N N . VAL A 1 123 ? 12.525 2.918 -29.361 1.00 58.16 123 VAL A N 1
ATOM 943 C CA . VAL A 1 123 ? 13.546 2.890 -30.400 1.00 58.16 123 VAL A CA 1
ATOM 944 C C . VAL A 1 123 ? 12.931 3.603 -31.607 1.00 58.16 123 VAL A C 1
ATOM 946 O O . VAL A 1 123 ? 11.868 3.223 -32.082 1.00 58.16 123 VAL A O 1
ATOM 949 N N . GLY A 1 124 ? 13.573 4.690 -32.039 1.00 62.47 124 GLY A N 1
ATOM 950 C CA . GLY A 1 124 ? 13.362 5.310 -33.346 1.00 62.47 124 GLY A CA 1
ATOM 951 C C . GLY A 1 124 ? 12.097 6.151 -33.529 1.00 62.47 124 GLY A C 1
ATOM 952 O O . GLY A 1 124 ? 11.143 5.708 -34.156 1.00 62.47 124 GLY A O 1
ATOM 953 N N . ALA A 1 125 ? 12.153 7.430 -33.151 1.00 53.41 125 ALA A N 1
ATOM 954 C CA . ALA A 1 125 ? 11.540 8.443 -34.008 1.00 53.41 125 ALA A CA 1
ATOM 955 C C . ALA A 1 125 ? 12.551 8.734 -35.137 1.00 53.41 125 ALA A C 1
ATOM 957 O O . ALA A 1 125 ? 13.692 9.088 -34.819 1.00 53.41 125 ALA A O 1
ATOM 958 N N . PRO A 1 126 ? 12.216 8.516 -36.422 1.00 57.25 126 PRO A N 1
ATOM 959 C CA . PRO A 1 126 ? 13.137 8.813 -37.514 1.00 57.25 126 PRO A CA 1
ATOM 960 C C . PRO A 1 126 ? 13.444 10.322 -37.541 1.00 57.25 126 PRO A C 1
ATOM 962 O O . PRO A 1 126 ? 12.525 11.121 -37.342 1.00 57.25 126 PRO A O 1
ATOM 965 N N . PRO A 1 127 ? 14.701 10.740 -37.789 1.00 55.47 127 PRO A N 1
ATOM 966 C CA . PRO A 1 127 ? 15.001 12.135 -38.086 1.00 55.47 127 PRO A CA 1
ATOM 967 C C . PRO A 1 127 ? 14.219 12.534 -39.340 1.00 55.47 127 PRO A C 1
ATOM 969 O O . PRO A 1 127 ? 14.397 11.927 -40.396 1.00 55.47 127 PRO A O 1
ATOM 972 N N . GLN A 1 128 ? 13.358 13.546 -39.234 1.00 57.22 128 GLN A N 1
ATOM 973 C CA . GLN A 1 128 ? 12.619 14.095 -40.380 1.00 57.22 128 GLN A CA 1
ATOM 974 C C . GLN A 1 128 ? 13.533 14.836 -41.379 1.00 57.22 128 GLN A C 1
ATOM 976 O O . GLN A 1 128 ? 13.064 15.298 -42.412 1.00 57.22 128 GLN A O 1
ATOM 98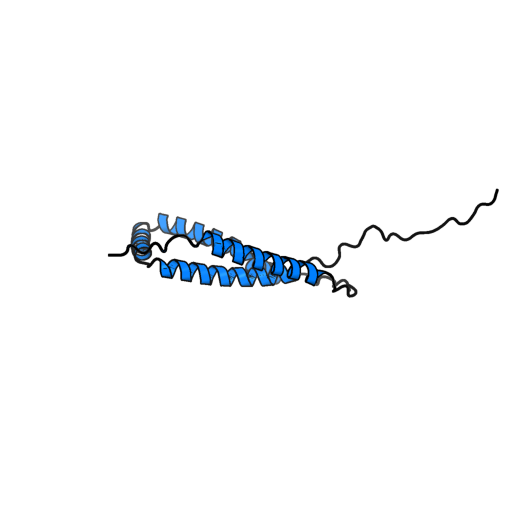1 N N . ASP A 1 129 ? 14.844 14.870 -41.126 1.00 55.84 129 ASP A N 1
ATOM 982 C CA . ASP A 1 129 ? 15.831 15.608 -41.918 1.00 55.84 129 ASP A CA 1
ATOM 983 C C . ASP A 1 129 ? 16.487 14.775 -43.040 1.00 55.84 129 ASP A C 1
ATOM 985 O O . ASP A 1 129 ? 17.407 15.248 -43.701 1.00 55.84 129 ASP A O 1
ATOM 989 N N . MET A 1 130 ? 16.040 13.533 -43.276 1.00 56.94 130 MET A N 1
ATOM 990 C CA . MET A 1 130 ? 16.539 12.673 -44.369 1.00 56.94 130 MET A CA 1
ATOM 991 C C . MET A 1 130 ? 15.486 12.349 -45.440 1.00 56.94 130 MET A C 1
ATOM 993 O O . MET A 1 130 ? 15.549 11.302 -46.086 1.00 56.94 130 MET A O 1
ATOM 997 N N . ALA A 1 131 ? 14.545 13.260 -45.698 1.00 54.88 131 ALA A N 1
ATOM 998 C CA . ALA A 1 131 ? 13.973 13.349 -47.040 1.00 54.88 131 ALA A CA 1
ATOM 999 C C . ALA A 1 131 ? 15.092 13.849 -47.977 1.00 54.88 131 ALA A C 1
ATOM 1001 O O . ALA A 1 131 ? 15.382 15.040 -48.040 1.00 54.88 131 ALA A O 1
ATOM 1002 N N . ALA A 1 132 ? 15.812 12.905 -48.584 1.00 57.44 132 ALA A N 1
ATOM 1003 C CA . ALA A 1 132 ? 17.029 13.150 -49.351 1.00 57.44 132 ALA A CA 1
ATOM 1004 C C . ALA A 1 132 ? 16.839 14.128 -50.544 1.00 57.44 132 ALA A C 1
ATOM 1006 O O . ALA A 1 132 ? 15.762 14.160 -51.141 1.00 57.44 132 ALA A O 1
ATOM 1007 N N . PRO A 1 133 ? 17.898 14.876 -50.926 1.00 61.97 133 PRO A N 1
ATOM 1008 C CA . PRO A 1 133 ? 17.997 15.680 -52.161 1.00 61.97 133 PRO A CA 1
ATOM 1009 C C . PRO A 1 133 ? 18.452 14.769 -53.340 1.00 61.97 133 PRO A C 1
ATOM 1011 O O . PRO A 1 133 ? 18.526 13.557 -53.114 1.00 61.97 133 PRO A O 1
ATOM 1014 N N . PRO A 1 134 ? 18.881 15.227 -54.548 1.00 62.34 134 PRO A N 1
ATOM 1015 C CA . PRO A 1 134 ? 18.864 16.551 -55.220 1.00 62.34 134 PRO A CA 1
ATOM 1016 C C . PRO A 1 134 ? 18.424 16.505 -56.717 1.00 62.34 134 PRO A C 1
ATOM 1018 O O . PRO A 1 134 ? 18.815 15.571 -57.402 1.00 62.34 134 PRO A O 1
ATOM 1021 N N . GLN A 1 135 ? 17.777 17.538 -57.279 1.00 59.00 135 GLN A N 1
ATOM 1022 C CA . GLN A 1 135 ? 17.877 17.960 -58.707 1.00 59.00 135 GLN A CA 1
ATOM 1023 C C . GLN A 1 135 ? 17.612 19.481 -58.698 1.00 59.00 135 GLN A C 1
ATOM 1025 O O . GLN A 1 135 ? 16.646 19.901 -58.080 1.00 59.00 135 GLN A O 1
ATOM 1030 N N . ASP A 1 136 ? 18.546 20.366 -59.063 1.00 55.22 136 ASP A N 1
ATOM 1031 C CA . ASP A 1 136 ? 18.847 20.684 -60.458 1.00 55.22 136 ASP A CA 1
ATOM 1032 C C . ASP A 1 136 ? 20.296 21.178 -60.651 1.00 55.22 136 ASP A C 1
ATOM 1034 O O . ASP A 1 136 ? 20.678 22.276 -60.252 1.00 55.22 136 ASP A O 1
ATOM 1038 N N . PHE A 1 137 ? 21.101 20.365 -61.336 1.00 60.75 137 PHE A N 1
ATOM 1039 C CA . PHE A 1 137 ? 22.201 20.839 -62.177 1.00 60.75 137 PHE A CA 1
ATOM 1040 C C . PHE A 1 137 ? 21.680 20.914 -63.618 1.00 60.75 137 PHE A C 1
ATOM 1042 O O . PHE A 1 137 ? 22.015 20.024 -64.382 1.00 60.75 137 PHE A O 1
ATOM 1049 N N . GLN A 1 138 ? 20.851 21.897 -63.980 1.00 59.38 138 GLN A N 1
ATOM 1050 C CA . GLN A 1 138 ? 20.643 22.456 -65.338 1.00 59.38 138 GLN A CA 1
ATOM 1051 C C . GLN A 1 138 ? 19.841 23.752 -65.109 1.00 59.38 138 GLN A C 1
ATOM 1053 O O . GLN A 1 138 ? 18.765 23.700 -64.540 1.00 59.38 138 GLN A O 1
ATOM 1058 N N . ASP A 1 139 ? 20.362 24.948 -65.366 1.00 50.88 139 ASP A N 1
ATOM 1059 C CA . ASP A 1 139 ? 20.343 25.480 -66.723 1.00 50.88 139 ASP A CA 1
ATOM 1060 C C . ASP A 1 139 ? 21.412 26.563 -66.940 1.00 50.88 139 ASP A C 1
ATOM 1062 O O . ASP A 1 139 ? 21.755 27.340 -66.046 1.00 50.88 139 ASP A O 1
ATOM 1066 N N . LYS A 1 140 ? 21.957 26.563 -68.153 1.00 47.84 140 LYS A N 1
ATOM 1067 C CA . LYS A 1 140 ? 22.971 27.484 -68.668 1.00 47.84 140 LYS A CA 1
ATOM 1068 C C . LYS A 1 140 ? 22.283 28.742 -69.206 1.00 47.84 140 LYS A C 1
ATOM 1070 O O . LYS A 1 140 ? 21.309 28.626 -69.941 1.00 47.84 140 LYS A O 1
ATOM 1075 N N . GLY A 1 141 ? 22.869 29.910 -68.953 1.00 45.16 141 GLY A N 1
ATOM 1076 C CA . GLY A 1 141 ? 22.518 31.180 -69.595 1.00 45.16 141 GLY A CA 1
ATOM 1077 C C . GLY A 1 141 ? 23.549 32.242 -69.283 1.00 45.16 141 GLY A C 1
ATOM 1078 O O . GLY A 1 141 ? 23.418 32.847 -68.201 1.00 45.16 141 GLY A O 1
#

pLDDT: mean 71.7, std 16.07, range [39.19, 96.81]